Protein AF-A0A924C1L0-F1 (afdb_monomer_lite)

pLDDT: mean 79.29, std 12.33, range [47.03, 94.44]

Sequence (174 aa):
MALLCQILIILATHYFLICLEFQSRESPHITIYYLDSILTDSEKKYCLELLDSWTTAKKRNIHLRSCKYFYRGGLPYILYIVPDNFTYFDQKNKQASEQFHSENIIDNQFPFVPHITIMRILEAEKFAPHSDTIENMIQSHIEGIWDDPAQDGFTLYSVDSRIQPELQERLALK

Radius of gyration: 17.19 Å; chains: 1; bounding box: 46×31×44 Å

Secondary structure (DSSP, 8-state):
-HHHHHHHHHHHHTTGGGTEEEPPTT--------B-SPPPHHHHHHHHHHHHHH--SSPP---EEEEEEEEETTEEEEEEEEES-HHHHHHHHHHHHHHHHHTT--B--PPP---EEEEEES-HHHHGGGHHHHHHHHHHHHHTTTTS--------EEEETTSSSPEEEE----

Structure (mmCIF, N/CA/C/O backbone):
data_AF-A0A924C1L0-F1
#
_entry.id   AF-A0A924C1L0-F1
#
loop_
_atom_site.group_PDB
_atom_site.id
_atom_site.type_symbol
_atom_site.label_atom_id
_atom_site.label_alt_id
_atom_site.label_comp_id
_atom_site.label_asym_id
_atom_site.lab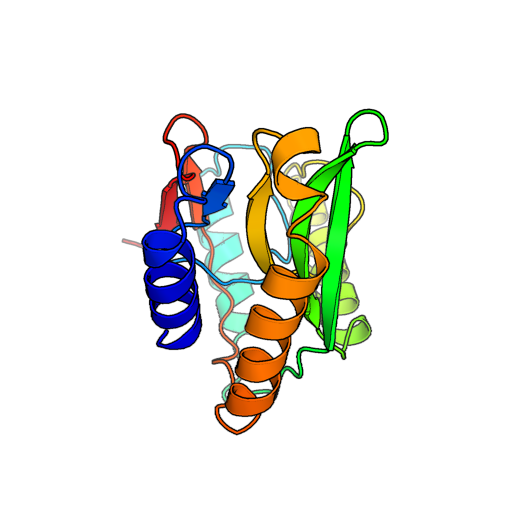el_entity_id
_atom_site.label_seq_id
_atom_site.pdbx_PDB_ins_code
_atom_site.Cartn_x
_atom_site.Cartn_y
_atom_site.Cartn_z
_atom_site.occupancy
_atom_site.B_iso_or_equiv
_atom_site.auth_seq_id
_atom_site.auth_comp_id
_atom_site.auth_asym_id
_atom_site.auth_atom_id
_atom_site.pdbx_PDB_model_num
ATOM 1 N N . MET A 1 1 ? 12.181 1.797 8.464 1.00 47.03 1 MET A N 1
ATOM 2 C CA . MET A 1 1 ? 12.581 3.142 7.969 1.00 47.03 1 MET A CA 1
ATOM 3 C C . MET A 1 1 ? 13.893 3.152 7.166 1.00 47.03 1 MET A C 1
ATOM 5 O O . MET A 1 1 ? 13.972 3.913 6.213 1.00 47.03 1 MET A O 1
ATOM 9 N N . ALA A 1 2 ? 14.907 2.332 7.485 1.00 53.50 2 ALA A N 1
ATOM 10 C CA . ALA A 1 2 ? 16.204 2.346 6.778 1.00 53.50 2 ALA A CA 1
ATOM 11 C C . ALA A 1 2 ? 16.157 1.850 5.310 1.00 53.50 2 ALA A C 1
ATOM 13 O O . ALA A 1 2 ? 16.872 2.378 4.463 1.00 53.50 2 ALA A O 1
ATOM 14 N N . LEU A 1 3 ? 15.262 0.904 5.005 1.00 55.28 3 LEU A N 1
ATOM 15 C CA . LEU A 1 3 ? 15.128 0.230 3.707 1.00 55.28 3 LEU A CA 1
ATOM 16 C C . LEU A 1 3 ? 14.906 1.157 2.513 1.00 55.28 3 LEU A C 1
ATOM 18 O O . LEU A 1 3 ? 15.679 1.163 1.561 1.00 55.28 3 LEU A O 1
ATOM 22 N N . LEU A 1 4 ? 13.819 1.928 2.559 1.00 54.97 4 LEU A N 1
ATOM 23 C CA . LEU A 1 4 ? 13.412 2.772 1.442 1.00 54.97 4 LEU A CA 1
ATOM 24 C C . LEU A 1 4 ? 14.440 3.877 1.215 1.00 54.97 4 LEU A C 1
ATOM 26 O O . LEU A 1 4 ? 14.762 4.167 0.075 1.00 54.97 4 LEU A O 1
ATOM 30 N N . CYS A 1 5 ? 15.031 4.427 2.281 1.00 55.19 5 CYS A N 1
ATOM 31 C CA . CYS A 1 5 ? 16.131 5.384 2.172 1.00 55.19 5 CYS A CA 1
ATOM 32 C C . CYS A 1 5 ? 17.369 4.786 1.487 1.00 55.19 5 CYS A C 1
ATOM 34 O O . CYS A 1 5 ? 17.967 5.460 0.653 1.00 55.19 5 CYS A O 1
ATOM 36 N N . GLN A 1 6 ? 17.740 3.539 1.790 1.00 59.09 6 GLN A N 1
ATOM 37 C CA . GLN A 1 6 ? 18.873 2.866 1.144 1.00 59.09 6 GLN A CA 1
ATOM 38 C C . GLN A 1 6 ? 18.579 2.541 -0.326 1.00 59.09 6 GLN A C 1
ATOM 40 O O . GLN A 1 6 ? 19.372 2.902 -1.193 1.00 59.09 6 GLN A O 1
ATOM 45 N N . ILE A 1 7 ? 17.403 1.980 -0.626 1.00 62.69 7 ILE A N 1
ATOM 46 C CA . ILE A 1 7 ? 16.949 1.719 -2.002 1.00 62.69 7 ILE A CA 1
ATOM 47 C C . ILE A 1 7 ? 16.911 3.025 -2.816 1.00 62.69 7 ILE A C 1
ATOM 49 O O . ILE A 1 7 ? 17.413 3.073 -3.937 1.00 62.69 7 ILE A O 1
ATOM 53 N N . LEU A 1 8 ? 16.395 4.111 -2.230 1.00 60.84 8 LEU A N 1
ATOM 54 C CA . LEU A 1 8 ? 16.342 5.440 -2.846 1.00 60.84 8 LEU A CA 1
ATOM 55 C C . LEU A 1 8 ? 17.729 6.006 -3.158 1.00 60.84 8 LEU A C 1
ATOM 57 O O . LEU A 1 8 ? 17.923 6.563 -4.233 1.00 60.84 8 LEU A O 1
ATOM 61 N N . ILE A 1 9 ? 18.694 5.875 -2.242 1.00 59.94 9 ILE A N 1
ATOM 62 C CA . ILE A 1 9 ? 20.067 6.364 -2.448 1.00 59.94 9 ILE A CA 1
ATOM 63 C C . ILE A 1 9 ? 20.746 5.608 -3.597 1.00 59.94 9 ILE A C 1
ATOM 65 O O . ILE A 1 9 ? 21.417 6.228 -4.426 1.00 59.94 9 ILE A O 1
ATOM 69 N N . ILE A 1 10 ? 20.547 4.290 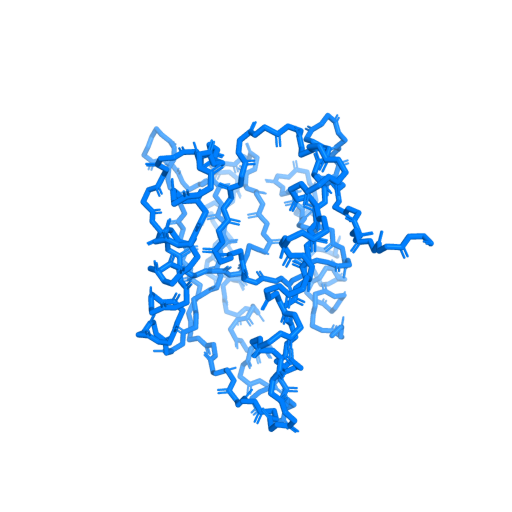-3.680 1.00 60.47 10 ILE A N 1
ATOM 70 C CA . ILE A 1 10 ? 21.178 3.461 -4.714 1.00 60.47 10 ILE A CA 1
ATOM 71 C C . ILE A 1 10 ? 20.518 3.695 -6.083 1.00 60.47 10 ILE A C 1
ATOM 73 O O . ILE A 1 10 ? 21.209 3.808 -7.094 1.00 60.47 10 ILE A O 1
ATOM 77 N N . LEU A 1 11 ? 19.194 3.846 -6.147 1.00 63.16 11 LEU A N 1
ATOM 78 C CA . LEU A 1 11 ? 18.504 4.117 -7.415 1.00 63.16 11 LEU A CA 1
ATOM 79 C C . LEU A 1 11 ? 18.735 5.554 -7.910 1.00 63.16 11 LEU A C 1
ATOM 81 O O . LEU A 1 11 ? 18.847 5.778 -9.116 1.00 63.16 11 LEU A O 1
ATOM 85 N N . ALA A 1 12 ? 18.908 6.514 -6.994 1.00 59.03 12 ALA A N 1
ATOM 86 C CA . ALA A 1 12 ? 19.292 7.886 -7.321 1.00 59.03 12 ALA A CA 1
ATOM 87 C C . ALA A 1 12 ? 20.696 7.994 -7.940 1.00 59.03 12 ALA A C 1
ATOM 89 O O . ALA A 1 12 ? 20.929 8.866 -8.774 1.00 59.03 12 ALA A O 1
ATOM 90 N N . THR A 1 13 ? 21.624 7.101 -7.578 1.00 56.75 13 THR A N 1
ATOM 91 C CA . THR A 1 13 ? 22.998 7.096 -8.114 1.00 56.75 13 THR A CA 1
ATOM 92 C C . THR A 1 13 ? 23.105 6.518 -9.530 1.00 56.75 13 THR A C 1
ATOM 94 O O . THR A 1 13 ? 24.107 6.757 -10.198 1.00 56.75 13 THR A O 1
ATOM 97 N N . HIS A 1 14 ? 22.071 5.828 -10.024 1.00 59.47 14 HIS A N 1
ATOM 98 C CA . HIS A 1 14 ? 22.067 5.161 -11.334 1.00 59.47 14 HIS A CA 1
ATOM 99 C C . HIS A 1 14 ? 21.193 5.864 -12.400 1.00 59.47 14 HIS A C 1
ATOM 101 O O . HIS A 1 14 ? 20.822 5.248 -13.392 1.00 59.47 14 HIS A O 1
ATOM 107 N N . TYR A 1 15 ? 20.878 7.158 -12.235 1.00 53.97 15 TYR A N 1
ATOM 108 C CA . TYR A 1 15 ? 20.105 7.981 -13.195 1.00 53.97 15 TYR A CA 1
ATOM 109 C C . TYR A 1 15 ? 18.644 7.543 -13.457 1.00 53.97 15 TYR A C 1
ATOM 111 O O . TYR A 1 15 ? 18.001 8.057 -14.372 1.00 53.97 15 TYR A O 1
ATOM 119 N N . PHE A 1 16 ? 18.059 6.681 -12.618 1.00 61.09 16 PHE A N 1
ATOM 120 C CA . PHE A 1 16 ? 16.677 6.198 -12.791 1.00 61.09 16 PHE A CA 1
ATOM 121 C C . PHE A 1 16 ? 15.580 7.179 -12.350 1.00 61.09 16 PHE A C 1
ATOM 123 O O . PHE A 1 16 ? 14.396 6.908 -12.527 1.00 61.09 16 PHE A O 1
ATOM 130 N N . LEU A 1 17 ? 15.948 8.335 -11.794 1.00 60.25 17 LEU A N 1
ATOM 131 C CA . LEU A 1 17 ? 14.993 9.282 -11.204 1.00 60.25 17 LEU A CA 1
ATOM 132 C C . LEU A 1 17 ? 14.044 9.935 -12.220 1.00 60.25 17 LEU A C 1
ATOM 134 O O . LEU A 1 17 ? 13.035 10.496 -11.817 1.00 60.25 17 LEU A O 1
ATOM 138 N N . ILE A 1 18 ? 14.352 9.881 -13.520 1.00 65.12 18 ILE A N 1
ATOM 139 C CA . ILE A 1 18 ? 13.503 10.492 -14.555 1.00 65.12 18 ILE A CA 1
ATOM 140 C C . ILE A 1 18 ? 12.335 9.564 -14.937 1.00 65.12 18 ILE A C 1
ATOM 142 O O . ILE A 1 18 ? 11.267 10.050 -15.293 1.00 65.12 18 ILE A O 1
ATOM 146 N N . CYS A 1 19 ? 12.503 8.239 -14.830 1.00 79.56 19 CYS A N 1
ATOM 147 C CA . CYS A 1 19 ? 11.489 7.256 -15.237 1.00 79.56 19 CYS A CA 1
ATOM 148 C C . CYS A 1 19 ? 10.721 6.618 -14.070 1.00 79.56 19 CYS A C 1
ATOM 150 O O . CYS A 1 19 ? 9.822 5.807 -14.313 1.00 79.56 19 CYS A O 1
ATOM 152 N N . LEU A 1 20 ? 11.050 6.974 -12.825 1.00 84.88 20 LEU A N 1
ATOM 153 C CA . LEU A 1 20 ? 10.476 6.406 -11.606 1.00 84.88 20 LEU A CA 1
ATOM 154 C C . LEU A 1 20 ? 10.011 7.509 -10.655 1.00 84.88 20 LEU A C 1
ATOM 156 O O . LEU A 1 20 ? 10.719 8.484 -10.423 1.00 84.88 20 LEU A O 1
ATOM 160 N N . GLU A 1 21 ? 8.860 7.298 -10.030 1.00 84.88 21 GLU A N 1
ATOM 161 C CA . GLU A 1 21 ? 8.361 8.106 -8.921 1.00 84.88 21 GLU A CA 1
ATOM 162 C C . GLU A 1 21 ? 8.264 7.220 -7.683 1.00 84.88 21 GLU A C 1
ATOM 164 O O . GLU A 1 21 ? 7.487 6.267 -7.630 1.00 84.88 21 GLU A O 1
ATOM 169 N N . PHE A 1 22 ? 9.084 7.500 -6.678 1.00 79.81 22 PHE A N 1
ATOM 170 C CA . PHE A 1 22 ? 9.093 6.712 -5.453 1.00 79.81 22 PHE A CA 1
ATOM 171 C C . PHE A 1 22 ? 7.972 7.121 -4.513 1.00 79.81 22 PHE A C 1
ATOM 173 O O . PHE A 1 22 ? 7.632 8.298 -4.414 1.00 79.81 22 PHE A O 1
ATOM 180 N N . GLN A 1 23 ? 7.460 6.148 -3.761 1.00 76.62 23 GLN A N 1
ATOM 181 C CA . GLN A 1 23 ? 6.569 6.449 -2.649 1.00 76.62 23 GLN A CA 1
ATOM 182 C C . GLN A 1 23 ? 7.257 7.336 -1.613 1.00 76.62 23 GLN A C 1
ATOM 184 O O . GLN A 1 23 ? 8.480 7.284 -1.428 1.00 76.62 23 GLN A O 1
ATOM 189 N N . SER A 1 24 ? 6.453 8.154 -0.929 1.00 70.94 24 SER A N 1
ATOM 190 C CA . SER A 1 24 ? 6.948 9.007 0.148 1.00 70.94 24 SER A CA 1
ATOM 191 C C . SER A 1 24 ? 7.718 8.178 1.181 1.00 70.94 24 SER A C 1
ATOM 193 O O . SER A 1 24 ? 7.304 7.083 1.573 1.00 70.94 24 SER A O 1
ATOM 195 N N . ARG A 1 25 ? 8.844 8.725 1.659 1.00 62.44 25 ARG A N 1
ATOM 196 C CA . ARG A 1 25 ? 9.716 8.086 2.663 1.00 62.44 25 ARG A CA 1
ATOM 197 C C . ARG A 1 25 ? 8.993 7.779 3.973 1.00 62.44 25 ARG A C 1
ATOM 199 O O . ARG A 1 25 ? 9.439 6.914 4.723 1.00 62.44 25 ARG A O 1
ATOM 206 N N . GLU A 1 26 ? 7.901 8.485 4.236 1.00 60.84 26 GLU A N 1
ATOM 207 C CA . GLU A 1 26 ? 7.096 8.345 5.445 1.00 60.84 26 GLU A CA 1
ATOM 208 C C . GLU A 1 26 ? 6.068 7.205 5.351 1.00 60.84 26 GLU A C 1
ATOM 210 O O . GLU A 1 26 ? 5.413 6.917 6.349 1.00 60.84 26 GLU A O 1
ATOM 215 N N . SER A 1 27 ? 5.938 6.529 4.196 1.00 63.38 27 SER A N 1
ATOM 216 C CA . SER A 1 27 ? 4.754 5.707 3.913 1.00 63.38 27 SER A CA 1
ATOM 217 C C . SER A 1 27 ? 4.945 4.306 3.282 1.00 63.38 27 SER A C 1
ATOM 219 O O . SER A 1 27 ? 4.110 3.885 2.480 1.00 63.38 27 SER A O 1
ATOM 221 N N . PRO A 1 28 ? 5.956 3.479 3.621 1.00 73.12 28 PRO A N 1
ATOM 222 C CA . PRO A 1 28 ? 5.789 2.042 3.408 1.00 73.12 28 PRO A CA 1
ATOM 223 C C . PRO A 1 28 ? 4.742 1.494 4.386 1.00 73.12 28 PRO A C 1
ATOM 225 O O . PRO A 1 28 ? 5.029 1.248 5.556 1.00 73.12 28 PRO A O 1
ATOM 228 N N . HIS A 1 29 ? 3.527 1.300 3.890 1.00 80.62 29 HIS A N 1
ATOM 229 C CA . HIS A 1 29 ? 2.401 0.724 4.616 1.00 80.62 29 HIS A CA 1
ATOM 230 C C . HIS A 1 29 ? 1.660 -0.272 3.722 1.00 80.62 29 HIS A C 1
ATOM 232 O O . HIS A 1 29 ? 1.851 -0.304 2.507 1.00 80.62 29 HIS A O 1
ATOM 238 N N . ILE A 1 30 ? 0.804 -1.082 4.341 1.00 86.44 30 ILE A N 1
ATOM 239 C CA . ILE A 1 30 ? -0.184 -1.897 3.635 1.00 86.44 30 ILE A CA 1
ATOM 240 C C . ILE A 1 30 ? -1.528 -1.207 3.825 1.00 86.44 30 ILE A C 1
ATOM 242 O O . ILE A 1 30 ? -2.029 -1.126 4.947 1.00 86.44 30 ILE A O 1
ATOM 246 N N . THR A 1 31 ? -2.111 -0.695 2.745 1.00 89.62 31 THR A N 1
ATOM 247 C CA . THR A 1 31 ? -3.473 -0.154 2.781 1.00 89.62 31 THR A CA 1
ATOM 248 C C . THR A 1 31 ? -4.439 -1.307 3.029 1.00 89.62 31 THR A C 1
ATOM 250 O O . THR A 1 31 ? -4.485 -2.231 2.227 1.00 89.62 31 THR A O 1
ATOM 253 N N . ILE A 1 32 ? -5.187 -1.279 4.136 1.00 89.69 32 ILE A N 1
ATOM 254 C CA . ILE A 1 32 ? -6.163 -2.329 4.491 1.00 89.69 32 ILE A CA 1
ATOM 255 C C . ILE A 1 32 ? -7.527 -2.052 3.872 1.00 89.69 32 ILE A C 1
ATOM 257 O O . ILE A 1 32 ? -8.205 -2.972 3.427 1.00 89.69 32 ILE A O 1
ATOM 261 N N . TYR A 1 33 ? -7.933 -0.786 3.868 1.00 89.62 33 TYR A N 1
ATOM 262 C CA . TYR A 1 33 ? -9.229 -0.342 3.381 1.00 89.62 33 TYR A CA 1
ATOM 263 C C . TYR A 1 33 ? -9.109 1.095 2.881 1.00 89.62 33 TYR A C 1
ATOM 265 O O . TYR A 1 33 ? -8.351 1.874 3.460 1.00 89.62 33 TYR A O 1
ATOM 273 N N . TYR A 1 34 ? -9.838 1.438 1.822 1.00 88.44 34 TYR A N 1
ATOM 274 C CA . TYR A 1 34 ? -9.834 2.778 1.245 1.00 88.44 34 TYR A CA 1
ATOM 275 C C . TYR A 1 34 ? -11.252 3.341 1.269 1.00 88.44 34 TYR A C 1
ATOM 277 O O . TYR A 1 34 ? -12.186 2.719 0.764 1.00 88.44 34 TYR A O 1
ATOM 285 N N . LEU A 1 35 ? -11.388 4.517 1.872 1.00 88.00 35 LEU A N 1
ATOM 286 C CA . LEU A 1 35 ? -12.648 5.235 2.033 1.00 88.00 35 LEU A CA 1
ATOM 287 C C . LEU A 1 35 ? -12.702 6.325 0.958 1.00 88.00 35 LEU A C 1
ATOM 289 O O . LEU A 1 35 ? -11.734 7.067 0.797 1.00 88.00 35 LEU A O 1
ATOM 293 N N . ASP A 1 36 ? -13.790 6.387 0.193 1.00 76.56 36 ASP A N 1
ATOM 294 C CA . ASP A 1 36 ? -13.881 7.240 -1.007 1.00 76.56 36 ASP A CA 1
ATOM 295 C C . ASP A 1 36 ? -14.313 8.685 -0.690 1.00 76.56 36 ASP A C 1
ATOM 297 O O . ASP A 1 36 ? -14.168 9.597 -1.503 1.00 76.56 36 ASP A O 1
ATOM 301 N N . SER A 1 37 ? -14.823 8.923 0.521 1.00 76.31 37 SER A N 1
ATOM 302 C CA . SER A 1 37 ? -15.358 10.215 0.946 1.00 76.31 37 SER A CA 1
ATOM 303 C C . SER A 1 37 ? -14.535 10.875 2.049 1.00 76.31 37 SER A C 1
ATOM 305 O O . SER A 1 37 ? -13.950 10.222 2.915 1.00 76.31 37 SER A O 1
ATOM 307 N N . ILE A 1 38 ? -14.560 12.212 2.063 1.00 82.19 38 ILE A N 1
ATOM 308 C CA . ILE A 1 38 ? -14.135 12.987 3.231 1.00 82.19 38 ILE A CA 1
ATOM 309 C C . ILE A 1 38 ? -15.021 12.569 4.405 1.00 82.19 38 ILE A C 1
ATOM 311 O O . ILE A 1 38 ? -16.237 12.745 4.355 1.00 82.19 38 ILE A O 1
ATOM 315 N N . LEU A 1 39 ? -14.398 12.027 5.447 1.00 86.56 39 LEU A N 1
ATOM 316 C CA . LEU A 1 39 ? -15.099 11.615 6.655 1.00 86.56 39 LEU A CA 1
ATOM 317 C C . LEU A 1 39 ? -15.581 12.835 7.441 1.00 86.56 39 LEU A C 1
ATOM 319 O O . LEU A 1 39 ? -14.836 13.794 7.654 1.00 86.56 39 LEU A O 1
ATOM 323 N N . THR A 1 40 ? -16.808 12.759 7.936 1.00 89.38 40 THR A N 1
ATOM 324 C CA . THR A 1 40 ? -17.301 13.612 9.019 1.00 89.38 40 THR A CA 1
ATOM 325 C C . THR A 1 40 ? -16.509 13.366 10.307 1.00 89.38 40 THR A C 1
ATOM 327 O O . THR A 1 40 ? -15.871 12.325 10.485 1.00 89.38 40 THR A O 1
ATOM 330 N N . ASP A 1 41 ? -16.578 14.299 11.261 1.00 89.62 41 ASP A N 1
ATOM 331 C CA . ASP A 1 41 ? -15.912 14.133 12.562 1.00 89.62 41 ASP A CA 1
ATOM 332 C C . ASP A 1 41 ? -16.411 12.891 13.324 1.00 89.62 41 ASP A C 1
ATOM 334 O O . ASP A 1 41 ? -15.625 12.224 14.000 1.00 89.62 41 ASP A O 1
ATOM 338 N N . SER A 1 42 ? -17.697 12.545 13.188 1.00 89.62 42 SER A N 1
ATOM 339 C CA . SER A 1 42 ? -18.278 11.333 13.777 1.00 89.62 42 SER A CA 1
ATOM 340 C C . SER A 1 4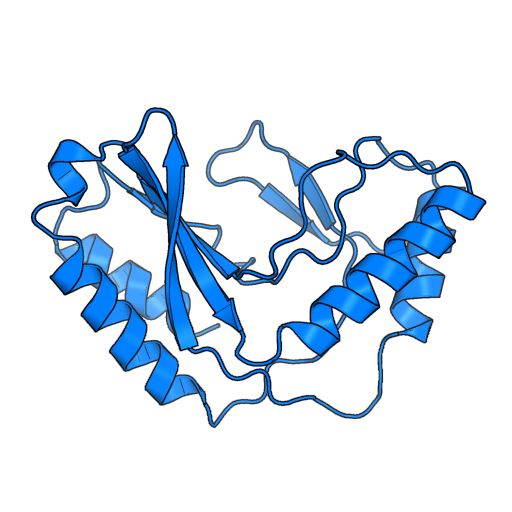2 ? -17.725 10.055 13.152 1.00 89.62 42 SER A C 1
ATOM 342 O O . SER A 1 42 ? -17.324 9.156 13.887 1.00 89.62 42 SER A O 1
ATOM 344 N N . GLU A 1 43 ? -17.642 9.983 11.821 1.00 90.56 43 GLU A N 1
ATOM 345 C CA . GLU A 1 43 ? -17.085 8.818 11.119 1.00 90.56 43 GLU A CA 1
ATOM 346 C C . GLU A 1 43 ? -15.591 8.681 11.406 1.00 90.56 43 GLU A C 1
ATOM 348 O O . GLU A 1 43 ? -15.103 7.596 11.710 1.00 90.56 43 GLU A O 1
ATOM 353 N N . LYS A 1 44 ? -14.856 9.798 11.400 1.00 91.00 44 LYS A N 1
ATOM 354 C CA . LYS A 1 44 ? -13.442 9.817 11.774 1.00 91.00 44 LYS A CA 1
ATOM 355 C C . LYS A 1 44 ? -13.238 9.285 13.193 1.00 91.00 44 LYS A C 1
ATOM 357 O O . LYS A 1 44 ? -12.322 8.494 13.415 1.00 91.00 44 LYS A O 1
ATOM 362 N N . LYS A 1 45 ? -14.070 9.709 14.149 1.00 91.06 45 LYS A N 1
ATOM 363 C CA . LYS A 1 45 ? -14.014 9.215 15.528 1.00 91.06 45 LYS A CA 1
ATOM 364 C C . LYS A 1 45 ? -14.289 7.713 15.595 1.00 91.06 45 LYS A C 1
ATOM 366 O O . LYS A 1 45 ? -13.486 7.002 16.191 1.00 91.06 45 LYS A O 1
ATOM 371 N N . TYR A 1 46 ? -15.347 7.242 14.935 1.00 91.12 46 TYR A N 1
ATOM 372 C CA . TYR A 1 46 ? -15.676 5.818 14.850 1.00 91.12 46 TYR A CA 1
ATOM 373 C C . TYR A 1 46 ? -14.511 4.995 14.284 1.00 91.12 46 TYR A C 1
ATOM 375 O O . TYR A 1 46 ? -14.083 4.017 14.895 1.00 91.12 46 TYR A O 1
ATOM 383 N N . CYS A 1 47 ? -13.933 5.431 13.160 1.00 90.19 47 CYS A N 1
ATOM 384 C CA . CYS A 1 47 ? -12.775 4.780 12.554 1.00 90.19 47 CYS A CA 1
ATOM 385 C C . CYS A 1 47 ? -11.599 4.704 13.534 1.00 90.19 47 CYS A C 1
ATOM 387 O O . CYS A 1 47 ? -10.983 3.654 13.670 1.00 90.19 47 CYS A O 1
ATOM 389 N N . LEU A 1 48 ? -11.277 5.791 14.238 1.00 89.31 48 LEU A N 1
ATOM 390 C CA . LEU A 1 48 ? -10.151 5.808 15.175 1.00 89.31 48 LEU A CA 1
ATOM 391 C C . LEU A 1 48 ? -10.374 4.884 16.382 1.00 89.31 48 LEU A C 1
ATOM 393 O O . LEU A 1 48 ? -9.451 4.168 16.763 1.00 89.31 48 LEU A O 1
ATOM 397 N N . GLU A 1 49 ? -11.586 4.849 16.939 1.00 89.56 49 GLU A N 1
ATOM 398 C CA . GLU A 1 49 ? -11.955 3.921 18.021 1.00 89.56 49 GLU A CA 1
ATOM 399 C C . GLU A 1 49 ? -11.882 2.458 17.559 1.00 89.56 49 GLU A C 1
ATOM 401 O O . GLU A 1 49 ? -11.383 1.587 18.278 1.00 89.56 49 GLU A O 1
ATOM 406 N N . LEU A 1 50 ? -12.306 2.185 16.324 1.00 88.12 50 LEU A N 1
ATOM 407 C CA . LEU A 1 50 ? -12.201 0.859 15.739 1.00 88.12 50 LEU A CA 1
ATOM 408 C C . LEU A 1 50 ? -10.739 0.412 15.583 1.00 88.12 50 LEU A C 1
ATOM 410 O O . LEU A 1 50 ? -10.391 -0.708 15.963 1.00 88.12 50 LEU A O 1
ATOM 414 N N . LEU A 1 51 ? -9.874 1.277 15.048 1.00 87.56 51 LEU A N 1
ATOM 415 C CA . LEU A 1 51 ? -8.453 0.967 14.853 1.00 87.56 51 LEU A CA 1
ATOM 416 C C . LEU A 1 51 ? -7.729 0.750 16.190 1.00 87.56 51 LEU A C 1
ATOM 418 O O . LEU A 1 51 ? -6.852 -0.114 16.274 1.00 87.56 51 LEU A O 1
ATOM 422 N N . ASP A 1 52 ? -8.120 1.473 17.242 1.00 84.62 52 ASP A N 1
ATOM 423 C CA . ASP A 1 52 ? -7.614 1.244 18.600 1.00 84.62 52 ASP A CA 1
ATOM 424 C C . ASP A 1 52 ? -7.974 -0.168 19.088 1.00 84.62 52 ASP A C 1
ATOM 426 O O . ASP A 1 52 ? -7.101 -0.916 19.527 1.00 84.62 52 ASP A O 1
ATOM 430 N N . SER A 1 53 ? -9.218 -0.612 18.862 1.00 85.19 53 SER A N 1
ATOM 431 C CA . SER A 1 53 ? -9.656 -1.976 19.209 1.00 85.19 53 SER A CA 1
ATOM 432 C C . SER A 1 53 ? -8.901 -3.086 18.460 1.00 85.19 53 SER A C 1
ATOM 434 O O . SER A 1 53 ? -8.815 -4.225 18.927 1.00 85.19 53 SER A O 1
ATOM 436 N N . TRP A 1 54 ? -8.352 -2.777 17.283 1.00 82.25 54 TRP A N 1
ATOM 437 C CA . TRP A 1 54 ? -7.563 -3.715 16.482 1.00 82.25 54 TRP A CA 1
ATOM 438 C C . TRP A 1 54 ? -6.089 -3.727 16.851 1.00 82.25 54 TRP A C 1
ATOM 440 O O . TRP A 1 54 ? -5.387 -4.687 16.519 1.00 82.25 54 TRP A O 1
ATOM 450 N N . THR A 1 55 ? -5.619 -2.672 17.508 1.00 74.50 55 THR A N 1
ATOM 451 C CA . THR A 1 55 ? -4.227 -2.540 17.903 1.00 74.50 55 THR A CA 1
ATOM 452 C C . THR A 1 55 ? -3.952 -3.522 19.034 1.00 74.50 55 THR A C 1
ATOM 454 O O . THR A 1 55 ? -4.450 -3.395 20.149 1.00 74.50 55 THR A O 1
ATOM 457 N N . THR A 1 56 ? -3.166 -4.559 18.743 1.00 66.62 56 THR A N 1
ATOM 458 C CA . THR A 1 56 ? -2.802 -5.558 19.752 1.00 66.62 56 THR A CA 1
ATOM 459 C C . THR A 1 56 ? -1.457 -5.223 20.384 1.00 66.62 56 THR A C 1
ATOM 461 O O . THR A 1 56 ? -0.542 -4.753 19.716 1.00 66.62 56 THR A O 1
ATOM 464 N N . ALA A 1 57 ? -1.286 -5.541 21.671 1.00 57.22 57 ALA A N 1
ATOM 465 C CA . ALA A 1 57 ? -0.006 -5.359 22.363 1.00 57.22 57 ALA A CA 1
ATOM 466 C C . ALA A 1 57 ? 1.126 -6.264 21.824 1.00 57.22 57 ALA A C 1
ATOM 468 O O . ALA A 1 57 ? 2.290 -6.082 22.183 1.00 57.22 57 ALA A O 1
ATOM 469 N N . LYS A 1 58 ? 0.807 -7.266 20.991 1.00 61.97 58 LYS A N 1
ATOM 470 C CA . LYS A 1 58 ? 1.786 -8.193 20.417 1.00 61.97 58 LYS A CA 1
ATOM 471 C C . LYS A 1 58 ? 2.126 -7.777 18.992 1.00 61.97 58 LYS A C 1
ATOM 473 O O . LYS A 1 58 ? 1.277 -7.829 18.111 1.00 61.97 58 LYS A O 1
ATOM 478 N N . LYS A 1 59 ? 3.399 -7.456 18.758 1.00 66.25 59 LYS A N 1
ATOM 479 C CA . LYS A 1 59 ? 3.926 -7.269 17.404 1.00 66.25 59 LYS A CA 1
ATOM 480 C C . LYS A 1 59 ? 3.792 -8.571 16.613 1.00 66.25 59 LYS A C 1
ATOM 482 O O . LYS A 1 59 ? 4.109 -9.645 17.132 1.00 66.25 59 LYS A O 1
ATOM 487 N N . ARG A 1 60 ? 3.337 -8.471 15.365 1.00 69.12 60 ARG A N 1
ATOM 488 C CA . ARG A 1 60 ? 3.327 -9.584 14.412 1.00 69.12 60 ARG A CA 1
ATOM 489 C C . ARG A 1 60 ? 4.513 -9.455 13.472 1.00 69.12 60 ARG A C 1
ATOM 491 O O . ARG A 1 60 ? 4.776 -8.377 12.953 1.00 69.12 60 ARG A O 1
ATOM 498 N N . ASN A 1 61 ? 5.174 -10.574 13.202 1.00 70.12 61 ASN A N 1
ATOM 499 C CA . ASN A 1 61 ? 6.158 -10.632 12.130 1.00 70.12 61 ASN A CA 1
ATOM 500 C C . ASN A 1 61 ? 5.413 -10.706 10.796 1.00 70.12 61 ASN A C 1
ATOM 502 O O . ASN A 1 61 ? 4.693 -11.671 10.529 1.00 70.12 61 ASN A O 1
ATOM 506 N N . ILE A 1 62 ? 5.568 -9.671 9.975 1.00 75.00 62 ILE A N 1
ATOM 507 C CA . ILE A 1 62 ? 5.089 -9.656 8.596 1.00 75.00 62 ILE A CA 1
ATOM 508 C C . ILE A 1 62 ? 6.292 -9.978 7.718 1.00 75.00 62 ILE A C 1
ATOM 510 O O . ILE A 1 62 ? 7.174 -9.144 7.532 1.00 75.00 62 ILE A O 1
ATOM 514 N N . HIS A 1 63 ? 6.326 -11.198 7.191 1.00 76.38 63 HIS A N 1
ATOM 515 C CA . HIS A 1 63 ? 7.311 -11.575 6.185 1.00 76.38 63 HIS A CA 1
ATOM 516 C C . HIS A 1 63 ? 6.881 -11.023 4.826 1.00 76.38 63 HIS A C 1
ATOM 518 O O . HIS A 1 63 ? 5.695 -11.042 4.491 1.00 76.38 63 HIS A O 1
ATOM 524 N N . LEU A 1 64 ? 7.846 -10.494 4.082 1.00 79.19 64 LEU A N 1
ATOM 525 C CA . LEU A 1 64 ? 7.675 -9.950 2.740 1.00 79.19 64 LEU A CA 1
ATOM 526 C C . LEU A 1 64 ? 8.383 -10.874 1.751 1.00 79.19 64 LEU A C 1
ATOM 528 O O . LEU A 1 64 ? 9.503 -11.303 2.031 1.00 79.19 64 LEU A O 1
ATOM 532 N N . ARG A 1 65 ? 7.746 -11.157 0.610 1.00 74.00 65 ARG A N 1
ATOM 533 C CA . ARG A 1 65 ? 8.175 -12.251 -0.275 1.00 74.00 65 ARG A CA 1
ATOM 534 C C . ARG A 1 65 ? 8.862 -11.806 -1.547 1.00 74.00 65 ARG A C 1
ATOM 536 O O . ARG A 1 65 ? 9.953 -12.269 -1.850 1.00 74.00 65 ARG A O 1
ATOM 543 N N . SER A 1 66 ? 8.150 -11.004 -2.331 1.00 76.69 66 SER A N 1
ATOM 544 C CA . SER A 1 66 ? 8.465 -10.798 -3.741 1.00 76.69 66 SER A CA 1
ATOM 545 C C . SER A 1 66 ? 7.944 -9.463 -4.237 1.00 76.69 66 SER A C 1
ATOM 547 O O . SER A 1 66 ? 6.828 -9.056 -3.884 1.00 76.69 66 SER A O 1
ATOM 549 N N . CYS A 1 67 ? 8.716 -8.867 -5.135 1.00 87.94 67 CYS A N 1
ATOM 550 C CA . CYS A 1 67 ? 8.287 -7.793 -6.013 1.00 87.94 67 CYS A CA 1
ATOM 551 C C . CYS A 1 67 ? 7.208 -8.284 -6.990 1.00 87.94 67 CYS A C 1
ATOM 553 O O . CYS A 1 67 ? 7.265 -9.399 -7.507 1.00 87.94 67 CYS A O 1
ATOM 555 N N . LYS A 1 68 ? 6.196 -7.452 -7.220 1.00 92.81 68 LYS A N 1
ATOM 556 C CA . LYS A 1 68 ? 5.120 -7.664 -8.188 1.00 92.81 68 LYS A CA 1
ATOM 557 C C . LYS A 1 68 ? 4.721 -6.337 -8.824 1.00 92.81 68 LYS A C 1
ATOM 559 O O . LYS A 1 68 ? 5.087 -5.265 -8.341 1.00 92.81 68 LYS A O 1
ATOM 564 N N . TYR A 1 69 ? 3.930 -6.433 -9.891 1.00 94.44 69 TYR A N 1
ATOM 565 C CA . TYR A 1 69 ? 3.515 -5.286 -10.687 1.00 94.44 69 TYR A CA 1
ATOM 566 C C . TYR A 1 69 ? 2.001 -5.153 -10.792 1.00 94.44 69 TYR A C 1
ATOM 568 O O . TYR A 1 69 ? 1.280 -6.146 -10.927 1.00 94.44 69 TYR A O 1
ATOM 576 N N . PHE A 1 70 ? 1.517 -3.910 -10.771 1.00 94.19 70 PHE A N 1
ATOM 577 C CA . PHE A 1 70 ? 0.232 -3.571 -11.378 1.00 94.19 70 PHE A CA 1
ATOM 578 C C . PHE A 1 70 ? 0.482 -3.098 -12.802 1.00 94.19 70 PHE A C 1
ATOM 580 O O . PHE A 1 70 ? 1.438 -2.362 -13.063 1.00 94.19 70 PHE A O 1
ATOM 587 N N . TYR A 1 71 ? -0.405 -3.501 -13.706 1.00 93.88 71 TYR A N 1
ATOM 588 C CA . TYR A 1 71 ? -0.291 -3.211 -15.127 1.00 93.88 71 TYR A CA 1
ATOM 589 C C . TYR A 1 71 ? -1.370 -2.223 -15.564 1.00 93.88 71 TYR A C 1
ATOM 591 O O . TYR A 1 71 ? -2.528 -2.332 -15.163 1.00 93.88 71 TYR A O 1
ATOM 599 N N . ARG A 1 72 ? -1.000 -1.279 -16.430 1.00 91.31 72 ARG A N 1
ATOM 600 C CA . ARG A 1 72 ? -1.917 -0.349 -17.098 1.00 91.31 72 ARG A CA 1
ATOM 601 C C . ARG A 1 72 ? -1.623 -0.388 -18.594 1.00 91.31 72 ARG A C 1
ATOM 603 O O . ARG A 1 72 ? -0.489 -0.175 -19.003 1.00 91.31 72 ARG A O 1
ATOM 610 N N . GLY A 1 73 ? -2.628 -0.714 -19.408 1.00 91.44 73 GLY A N 1
ATOM 611 C CA . GLY A 1 73 ? -2.434 -0.876 -20.856 1.00 91.44 73 GLY A CA 1
ATOM 612 C C . GLY A 1 73 ? -1.442 -1.989 -21.226 1.00 91.44 73 GLY A C 1
ATOM 613 O O . GLY A 1 73 ? -0.761 -1.882 -22.236 1.00 91.44 73 GLY A O 1
ATOM 614 N N . GLY A 1 74 ? -1.318 -3.027 -20.388 1.00 92.69 74 GLY A N 1
ATOM 615 C CA . GLY A 1 74 ? -0.371 -4.133 -20.588 1.00 92.69 74 GLY A CA 1
ATOM 616 C C . GLY A 1 74 ? 1.071 -3.845 -20.154 1.00 92.69 74 GLY A C 1
ATOM 617 O O . GLY A 1 74 ? 1.897 -4.750 -20.187 1.00 92.69 74 GLY A O 1
ATOM 618 N N . LEU A 1 75 ? 1.374 -2.626 -19.701 1.00 93.56 75 LEU A N 1
ATOM 619 C CA . LEU A 1 75 ? 2.708 -2.225 -19.254 1.00 93.56 75 LEU A CA 1
ATOM 620 C C . LEU A 1 75 ? 2.769 -2.099 -17.725 1.00 93.56 75 LEU A C 1
ATOM 622 O O . LEU A 1 75 ? 1.768 -1.707 -17.114 1.00 93.56 75 LEU A O 1
ATOM 626 N N . PRO A 1 76 ? 3.911 -2.423 -17.089 1.00 93.56 76 PRO A N 1
ATOM 627 C CA . PRO A 1 76 ? 4.078 -2.255 -15.651 1.00 93.56 76 PRO A CA 1
ATOM 628 C C . PRO A 1 76 ? 3.999 -0.770 -15.280 1.00 93.56 76 PRO A C 1
ATOM 630 O O . PRO A 1 76 ? 4.639 0.074 -15.904 1.00 93.56 76 PRO A O 1
ATOM 633 N N . TYR A 1 77 ? 3.204 -0.461 -14.258 1.00 93.56 77 TYR A N 1
ATOM 634 C CA . TYR A 1 77 ? 2.929 0.910 -13.822 1.00 93.56 77 TYR A CA 1
ATOM 635 C C . TYR A 1 77 ? 3.225 1.140 -12.338 1.00 93.56 77 TYR A C 1
ATOM 637 O O . TYR A 1 77 ? 3.629 2.233 -11.953 1.00 93.56 77 TYR A O 1
ATOM 645 N N . ILE A 1 78 ? 3.056 0.128 -11.488 1.00 92.25 78 ILE A N 1
ATOM 646 C CA . ILE A 1 78 ? 3.416 0.202 -10.067 1.00 92.25 78 ILE A CA 1
ATOM 647 C C . ILE A 1 78 ? 4.210 -1.043 -9.717 1.00 92.25 78 ILE A C 1
ATOM 649 O O . ILE A 1 78 ? 3.753 -2.142 -10.018 1.00 92.25 78 ILE A O 1
ATOM 653 N N . LEU A 1 79 ? 5.349 -0.855 -9.056 1.00 91.81 79 LEU A N 1
ATOM 654 C CA . LEU A 1 79 ? 6.116 -1.9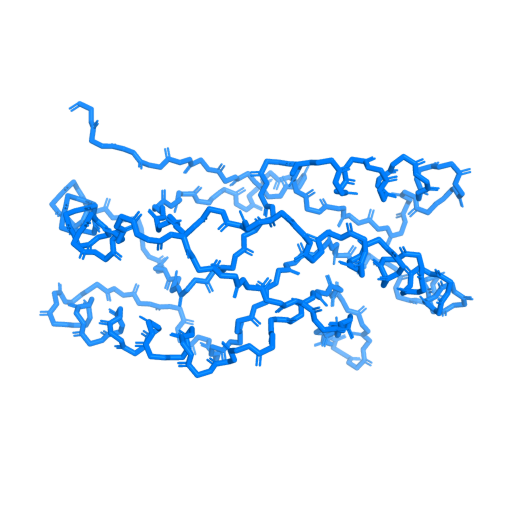15 -8.415 1.00 91.81 79 LEU A CA 1
ATOM 655 C C . LEU A 1 79 ? 5.795 -1.931 -6.919 1.00 91.81 79 LEU A C 1
ATOM 657 O O . LEU A 1 79 ? 5.909 -0.910 -6.230 1.00 91.81 79 LEU A O 1
ATOM 661 N N . TYR A 1 80 ? 5.395 -3.095 -6.422 1.00 91.00 80 TYR A N 1
ATOM 662 C CA . TYR A 1 80 ? 5.002 -3.299 -5.034 1.00 91.00 80 TYR A CA 1
ATOM 663 C C . TYR A 1 80 ? 5.555 -4.608 -4.472 1.00 91.00 80 TYR A C 1
ATOM 665 O O . TYR A 1 80 ? 5.903 -5.524 -5.213 1.00 91.00 80 TYR A O 1
ATOM 673 N N . ILE A 1 81 ? 5.611 -4.705 -3.146 1.00 88.44 81 ILE A N 1
ATOM 674 C CA . ILE A 1 81 ? 5.994 -5.918 -2.418 1.00 88.44 81 ILE A CA 1
ATOM 675 C C . ILE A 1 81 ? 4.744 -6.524 -1.786 1.00 88.44 81 ILE A C 1
ATOM 677 O O . ILE A 1 81 ? 3.914 -5.797 -1.238 1.00 88.44 81 ILE A O 1
ATOM 681 N N . VAL A 1 82 ? 4.615 -7.849 -1.828 1.00 87.88 82 VAL A N 1
ATOM 682 C CA . VAL A 1 82 ? 3.530 -8.563 -1.136 1.00 87.88 82 VAL A CA 1
ATOM 683 C C . VAL A 1 82 ? 3.995 -9.187 0.180 1.00 87.88 82 VAL A C 1
ATOM 685 O O . VAL A 1 82 ? 5.117 -9.703 0.246 1.00 87.88 82 VAL A O 1
ATOM 688 N N . PRO A 1 83 ? 3.138 -9.196 1.213 1.00 85.12 83 PRO A N 1
ATOM 689 C CA . PRO A 1 83 ? 3.379 -9.985 2.408 1.00 85.12 83 PRO A CA 1
ATOM 690 C C . PRO A 1 83 ? 3.089 -11.475 2.171 1.00 85.12 83 PRO A C 1
ATOM 692 O O . PRO A 1 83 ? 2.232 -11.839 1.365 1.00 85.12 83 PRO A O 1
ATOM 695 N N . ASP A 1 84 ? 3.745 -12.342 2.940 1.00 79.69 84 ASP A N 1
ATOM 696 C CA . ASP A 1 84 ? 3.542 -13.797 2.916 1.00 79.69 84 ASP A CA 1
ATOM 697 C C . ASP A 1 84 ? 2.165 -14.199 3.445 1.00 79.69 84 ASP A C 1
ATOM 699 O O . ASP A 1 84 ? 1.561 -15.165 2.977 1.00 79.69 84 ASP A O 1
ATOM 703 N N . ASN A 1 85 ? 1.657 -13.462 4.435 1.00 75.44 85 ASN A N 1
ATOM 704 C CA . ASN A 1 85 ? 0.407 -13.786 5.110 1.00 75.44 85 ASN A CA 1
ATOM 705 C C . ASN A 1 85 ? -0.769 -12.996 4.533 1.00 75.44 85 ASN A C 1
ATOM 707 O O . ASN A 1 85 ? -1.266 -12.055 5.148 1.00 75.44 85 ASN A O 1
ATOM 711 N N . PHE A 1 86 ? -1.231 -13.409 3.357 1.00 83.44 86 PHE A N 1
ATOM 712 C CA . PHE A 1 86 ? -2.385 -12.797 2.697 1.00 83.44 86 PHE A CA 1
ATOM 713 C C . PHE A 1 86 ? -3.672 -12.905 3.535 1.00 83.44 86 PHE A C 1
ATOM 715 O O . PHE A 1 86 ? -4.454 -11.960 3.601 1.00 83.44 86 PHE A O 1
ATOM 722 N N . THR A 1 87 ? -3.864 -14.034 4.227 1.00 86.19 87 THR A N 1
ATOM 723 C CA . THR A 1 87 ? -5.084 -14.345 4.989 1.00 86.19 87 THR A CA 1
ATOM 724 C C . THR A 1 87 ? -5.347 -13.354 6.118 1.00 86.19 87 THR A C 1
ATOM 726 O O . THR A 1 87 ? -6.491 -12.963 6.328 1.00 86.19 87 THR A O 1
ATOM 729 N N . TYR A 1 88 ? -4.309 -12.924 6.843 1.00 85.56 88 TYR A N 1
ATOM 730 C CA . TYR A 1 88 ? -4.473 -11.943 7.921 1.00 85.56 88 TYR A CA 1
ATOM 731 C C . TYR A 1 88 ? -5.017 -10.608 7.402 1.00 85.56 88 TYR A C 1
ATOM 733 O O . TYR A 1 88 ? -5.971 -10.063 7.958 1.00 85.56 88 TYR A O 1
ATOM 741 N N . PHE A 1 89 ? -4.430 -10.096 6.320 1.00 87.88 89 PHE A N 1
ATOM 742 C CA . PHE A 1 89 ? -4.848 -8.823 5.745 1.00 87.88 89 PHE A CA 1
ATOM 743 C C . PHE A 1 89 ? -6.227 -8.916 5.094 1.00 87.88 89 PHE A C 1
ATOM 745 O O . PHE A 1 89 ? -7.019 -7.994 5.245 1.00 87.88 89 PHE A O 1
ATOM 752 N N . ASP A 1 90 ? -6.543 -10.035 4.438 1.00 90.12 90 ASP A N 1
ATOM 753 C CA . ASP A 1 90 ? -7.870 -10.291 3.865 1.00 90.12 90 ASP A CA 1
ATOM 754 C C . ASP A 1 90 ? -8.961 -10.312 4.947 1.00 90.12 90 ASP A C 1
ATOM 756 O O . ASP A 1 90 ? -10.003 -9.678 4.804 1.00 90.12 90 ASP A O 1
ATOM 760 N N . GLN A 1 91 ? -8.695 -10.958 6.087 1.00 89.81 91 GLN A N 1
ATOM 761 C CA . GLN A 1 91 ? -9.602 -10.923 7.237 1.00 89.81 91 GLN A CA 1
ATOM 762 C C . GLN A 1 91 ? -9.803 -9.500 7.761 1.00 89.81 91 GLN A C 1
ATOM 764 O O . GLN A 1 91 ? -10.928 -9.122 8.074 1.00 89.81 91 GLN A O 1
ATOM 769 N N . LYS A 1 92 ? -8.736 -8.698 7.840 1.00 89.06 92 LYS A N 1
ATOM 770 C CA . LYS A 1 92 ? -8.826 -7.301 8.284 1.00 89.06 92 LYS A CA 1
ATOM 771 C C . LYS A 1 92 ? -9.580 -6.415 7.297 1.00 89.06 92 LYS A C 1
ATOM 773 O O . LYS A 1 92 ? -10.377 -5.590 7.729 1.00 89.06 92 LYS A O 1
ATOM 778 N N . ASN A 1 93 ? -9.384 -6.617 5.997 1.00 92.00 93 ASN A N 1
ATOM 779 C CA . ASN A 1 93 ? -10.147 -5.935 4.956 1.00 92.00 93 ASN A CA 1
ATOM 780 C C . ASN A 1 93 ? -11.643 -6.281 5.037 1.00 92.00 93 ASN A C 1
ATOM 782 O O . ASN A 1 93 ? -12.471 -5.377 5.014 1.00 92.00 93 ASN A O 1
ATOM 786 N N . LYS A 1 94 ? -11.992 -7.559 5.232 1.00 90.62 94 LYS A N 1
ATOM 787 C CA . LYS A 1 94 ? -13.387 -7.992 5.424 1.00 90.62 94 LYS A CA 1
ATOM 788 C C . LYS A 1 94 ? -14.015 -7.401 6.683 1.00 90.62 94 LYS A C 1
ATOM 790 O O . LYS A 1 94 ? -15.118 -6.877 6.608 1.00 90.62 94 LYS A O 1
ATOM 795 N N . GLN A 1 95 ? -13.290 -7.412 7.804 1.00 90.88 95 GLN A N 1
ATOM 796 C CA . GLN A 1 95 ? -13.735 -6.772 9.047 1.00 90.88 95 GLN A CA 1
ATOM 797 C C . GLN A 1 95 ? -13.995 -5.271 8.850 1.00 90.88 95 GLN A C 1
ATOM 799 O O . GLN A 1 95 ? -15.041 -4.785 9.270 1.00 90.88 95 GLN A O 1
ATOM 804 N N . ALA A 1 96 ? -13.084 -4.553 8.175 1.00 90.00 96 ALA A N 1
ATOM 805 C CA . ALA A 1 96 ? -13.281 -3.143 7.826 1.00 90.00 96 ALA A CA 1
ATOM 806 C C . ALA A 1 96 ? -14.542 -2.957 6.977 1.00 90.00 96 ALA A C 1
ATOM 808 O O . ALA A 1 96 ? -15.365 -2.103 7.287 1.00 90.00 96 ALA A O 1
ATOM 809 N N . SER A 1 97 ? -14.697 -3.776 5.935 1.00 89.75 97 SER A N 1
ATOM 810 C CA . SER A 1 97 ? -15.826 -3.701 5.010 1.00 89.75 97 SER A CA 1
ATOM 811 C C . SER A 1 97 ? -17.160 -3.862 5.730 1.00 89.75 97 SER A C 1
ATOM 813 O O . SER A 1 97 ? -18.018 -2.990 5.637 1.00 89.75 97 SER A O 1
ATOM 815 N N . GLU A 1 98 ? -17.298 -4.921 6.530 1.00 89.56 98 GLU A N 1
ATOM 816 C CA . GLU A 1 98 ? -18.514 -5.204 7.294 1.00 89.56 98 GLU A CA 1
ATOM 817 C C . GLU A 1 98 ? -18.876 -4.054 8.244 1.00 89.56 98 GLU A C 1
ATOM 819 O O . GLU A 1 98 ? -20.037 -3.651 8.324 1.00 89.56 98 GLU A O 1
ATOM 824 N N . GLN A 1 99 ? -17.885 -3.496 8.944 1.00 90.31 99 GLN A N 1
ATOM 825 C CA . GLN A 1 99 ? -18.110 -2.432 9.921 1.00 90.31 99 GLN A CA 1
ATOM 826 C C . GLN A 1 99 ? -18.427 -1.093 9.256 1.00 90.31 99 GLN A C 1
ATOM 828 O O . GLN A 1 99 ? -19.407 -0.445 9.616 1.00 90.31 99 GLN A O 1
ATOM 833 N N . PHE A 1 100 ? -17.662 -0.693 8.244 1.00 88.31 100 PHE A N 1
ATOM 834 C CA . PHE A 1 100 ? -17.873 0.582 7.561 1.00 88.31 100 PHE A CA 1
ATOM 835 C C . PHE A 1 100 ? -19.157 0.597 6.728 1.00 88.31 100 PHE A C 1
ATOM 837 O O . PHE A 1 100 ? -19.867 1.602 6.738 1.00 88.31 100 PHE A O 1
ATOM 844 N N . HIS A 1 101 ? -19.531 -0.520 6.095 1.00 85.31 101 HIS A N 1
ATOM 845 C CA . HIS A 1 101 ? -20.830 -0.630 5.423 1.00 85.31 101 HIS A CA 1
ATOM 846 C C . HIS A 1 101 ? -21.997 -0.549 6.403 1.00 85.31 101 HIS A C 1
ATOM 848 O O . HIS A 1 101 ? -23.011 0.063 6.071 1.00 85.31 101 HIS A O 1
ATOM 854 N N . SER A 1 102 ? -21.863 -1.108 7.612 1.00 82.06 102 SER A N 1
ATOM 855 C CA . SER A 1 102 ? -22.914 -1.002 8.635 1.00 82.06 102 SER A CA 1
ATOM 856 C C . SER A 1 102 ? -23.186 0.445 9.071 1.00 82.06 102 SER A C 1
ATOM 858 O O . SER A 1 102 ? -24.317 0.775 9.424 1.00 82.06 102 SER A O 1
ATOM 860 N N . GLU A 1 103 ? -22.184 1.319 8.944 1.00 82.69 103 GLU A N 1
ATOM 861 C CA . GLU A 1 103 ? -22.265 2.757 9.227 1.00 82.69 103 GLU A CA 1
ATOM 862 C C . GLU A 1 103 ? -22.548 3.610 7.970 1.00 82.69 103 GLU A C 1
ATOM 864 O O . GLU A 1 103 ? -22.559 4.835 8.042 1.00 82.69 103 GLU A O 1
ATOM 869 N N . ASN A 1 104 ? -22.819 2.989 6.814 1.00 83.38 104 ASN A N 1
ATOM 870 C CA . ASN A 1 104 ? -23.012 3.649 5.510 1.00 83.38 104 ASN A CA 1
ATOM 871 C C . ASN A 1 104 ? -21.810 4.489 5.025 1.00 83.38 104 ASN A C 1
ATOM 873 O O . ASN A 1 104 ? -21.986 5.428 4.246 1.00 83.38 104 ASN A O 1
ATOM 877 N N . ILE A 1 105 ? -20.591 4.143 5.443 1.00 81.75 105 ILE A N 1
ATOM 878 C CA . ILE A 1 105 ? -19.365 4.794 4.969 1.00 81.75 105 ILE A CA 1
ATOM 879 C C . ILE A 1 105 ? -18.983 4.200 3.602 1.00 81.75 105 ILE A C 1
ATOM 881 O O . ILE A 1 105 ? -18.885 2.981 3.446 1.00 81.75 105 ILE A O 1
ATOM 885 N N . ILE A 1 106 ? -18.773 5.064 2.603 1.00 78.81 106 ILE A N 1
ATOM 886 C CA . ILE A 1 106 ? -18.551 4.675 1.200 1.00 78.81 106 ILE A CA 1
ATOM 887 C C . ILE A 1 106 ? -17.091 4.252 0.965 1.00 78.81 106 ILE A C 1
ATOM 889 O O . ILE A 1 106 ? -16.151 4.948 1.360 1.00 78.81 106 ILE A O 1
ATOM 893 N N . ASP A 1 107 ? -16.900 3.129 0.269 1.00 81.00 107 ASP A N 1
ATOM 894 C CA . ASP A 1 107 ? -15.595 2.633 -0.182 1.00 81.00 107 ASP A CA 1
ATOM 895 C C . ASP A 1 107 ? -15.363 2.840 -1.687 1.00 81.00 107 ASP A C 1
ATOM 897 O O . ASP A 1 107 ? -16.254 3.256 -2.425 1.00 81.00 107 ASP A O 1
ATOM 901 N N . ASN A 1 108 ? -14.145 2.543 -2.148 1.00 72.06 108 ASN A N 1
ATOM 902 C CA . ASN A 1 108 ? -13.738 2.730 -3.542 1.00 72.06 108 ASN A CA 1
ATOM 903 C C . ASN A 1 108 ? -13.945 1.501 -4.458 1.00 72.06 108 ASN A C 1
ATOM 905 O O . ASN A 1 108 ? -13.474 1.516 -5.594 1.00 72.06 108 ASN A O 1
ATOM 909 N N . GLN A 1 109 ? -14.617 0.438 -3.996 1.00 75.50 109 GLN A N 1
ATOM 910 C CA . GLN A 1 109 ? -14.943 -0.797 -4.740 1.00 75.50 109 GLN A CA 1
ATOM 911 C C . GLN A 1 109 ? -13.781 -1.567 -5.410 1.00 75.50 109 GLN A C 1
ATOM 913 O O . GLN A 1 109 ? -14.024 -2.545 -6.126 1.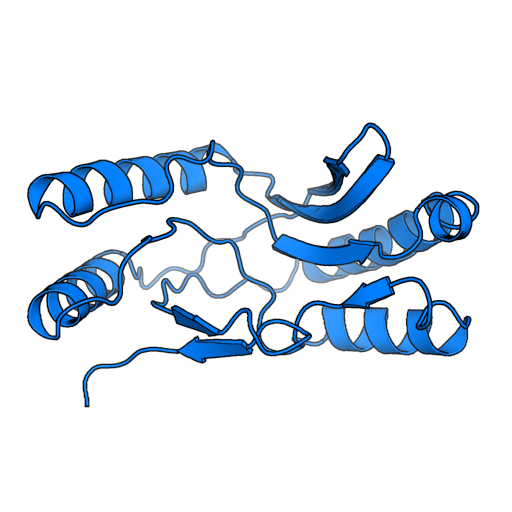00 75.50 109 GLN A O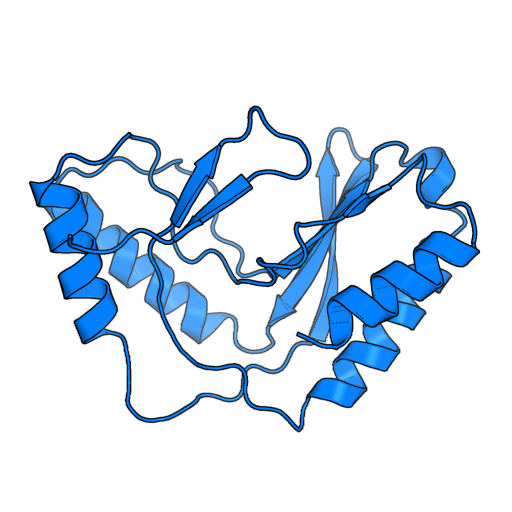 1
ATOM 918 N N . PHE A 1 110 ? -12.516 -1.184 -5.215 1.00 79.94 110 PHE A N 1
ATOM 919 C CA . PHE A 1 110 ? -11.401 -1.878 -5.864 1.00 79.94 110 PHE A CA 1
ATOM 920 C C . PHE A 1 110 ? -11.126 -3.244 -5.213 1.00 79.94 110 PHE A C 1
ATOM 922 O O . PHE A 1 110 ? -11.192 -3.369 -3.988 1.00 79.94 110 PHE A O 1
ATOM 929 N N . PRO A 1 111 ? -10.752 -4.276 -5.999 1.00 85.81 111 PRO A N 1
ATOM 930 C CA . PRO A 1 111 ? -10.331 -5.557 -5.446 1.00 85.81 111 PRO A CA 1
ATOM 931 C C . PRO A 1 111 ? -9.164 -5.391 -4.471 1.00 85.81 111 PRO A C 1
ATOM 933 O O . PRO A 1 111 ? -8.141 -4.784 -4.799 1.00 85.81 111 PRO A O 1
ATOM 936 N N . PHE A 1 112 ? -9.305 -5.973 -3.284 1.00 90.62 112 PHE A N 1
ATOM 937 C CA . PHE A 1 112 ? -8.276 -5.903 -2.262 1.00 90.62 112 PHE A CA 1
ATOM 938 C C . PHE A 1 112 ? -7.069 -6.777 -2.616 1.00 90.62 112 PHE A C 1
ATOM 940 O O . PHE A 1 112 ? -7.184 -7.981 -2.851 1.00 90.62 112 PHE A O 1
ATOM 947 N N . VAL A 1 113 ? -5.888 -6.164 -2.603 1.00 91.06 113 VAL A N 1
ATOM 948 C CA . VAL A 1 113 ? -4.599 -6.852 -2.682 1.00 91.06 113 VAL A CA 1
ATOM 949 C C . VAL A 1 113 ? -3.709 -6.233 -1.606 1.00 91.06 113 VAL A C 1
ATOM 951 O O . VAL A 1 113 ? -3.343 -5.072 -1.757 1.00 91.06 113 VAL A O 1
ATOM 954 N N . PRO A 1 114 ? -3.334 -6.932 -0.523 1.00 90.69 114 PRO A N 1
ATOM 955 C CA . PRO A 1 114 ? -2.367 -6.420 0.433 1.00 90.69 114 PRO A CA 1
ATOM 956 C C . PRO A 1 114 ? -0.999 -6.298 -0.236 1.00 90.69 114 PRO A C 1
ATOM 958 O O . PRO A 1 114 ? -0.419 -7.277 -0.713 1.00 90.69 114 PRO A O 1
ATOM 961 N N . HIS A 1 115 ? -0.486 -5.076 -0.273 1.00 90.31 115 HIS A N 1
ATOM 962 C CA . HIS A 1 115 ? 0.807 -4.762 -0.853 1.00 90.31 115 HIS A CA 1
ATOM 963 C C . HIS A 1 115 ? 1.412 -3.525 -0.192 1.00 90.31 115 HIS A C 1
ATOM 965 O O . HIS A 1 115 ? 0.694 -2.694 0.356 1.00 90.31 115 HIS A O 1
ATOM 971 N N . ILE A 1 116 ? 2.735 -3.405 -0.278 1.00 87.50 116 ILE A N 1
ATOM 972 C CA . ILE A 1 116 ? 3.479 -2.182 0.018 1.00 87.50 116 ILE A CA 1
ATOM 973 C C . ILE A 1 116 ? 3.932 -1.610 -1.316 1.00 87.50 116 ILE A C 1
ATOM 975 O O . ILE A 1 116 ? 4.750 -2.220 -2.008 1.00 87.50 116 ILE A O 1
ATOM 979 N N . THR A 1 117 ? 3.400 -0.451 -1.694 1.00 88.06 117 THR A N 1
ATOM 980 C CA . THR A 1 117 ? 3.858 0.233 -2.906 1.00 88.06 117 THR A CA 1
ATOM 981 C C . THR A 1 117 ? 5.277 0.760 -2.699 1.00 88.06 117 THR A C 1
ATOM 983 O O . THR A 1 117 ? 5.574 1.363 -1.672 1.00 88.06 117 THR A O 1
ATOM 986 N N . ILE A 1 118 ? 6.157 0.545 -3.678 1.00 85.94 118 ILE A N 1
ATOM 987 C CA . ILE A 1 118 ? 7.551 1.014 -3.631 1.00 85.94 118 ILE A CA 1
ATOM 988 C C . ILE A 1 118 ? 7.743 2.209 -4.550 1.00 85.94 118 ILE A C 1
ATOM 990 O O . ILE A 1 118 ? 8.300 3.233 -4.151 1.00 85.94 118 ILE A O 1
ATOM 994 N N . MET A 1 119 ? 7.261 2.084 -5.783 1.00 87.06 119 MET A N 1
ATOM 995 C CA . MET A 1 119 ? 7.395 3.121 -6.794 1.00 87.06 119 MET A CA 1
ATOM 996 C C . MET A 1 119 ? 6.332 2.977 -7.878 1.00 87.06 119 MET A C 1
ATOM 998 O O . MET A 1 119 ? 5.841 1.883 -8.170 1.00 87.06 119 MET A O 1
ATOM 1002 N N . ARG A 1 120 ? 6.028 4.102 -8.507 1.00 89.44 120 ARG A N 1
ATOM 1003 C CA . ARG A 1 120 ? 5.326 4.202 -9.774 1.00 89.44 120 ARG A CA 1
ATOM 1004 C C . ARG A 1 120 ? 6.354 4.288 -10.902 1.00 89.44 120 ARG A C 1
ATOM 1006 O O . ARG A 1 120 ? 7.369 4.972 -10.793 1.00 89.44 120 ARG A O 1
ATOM 1013 N N . ILE A 1 121 ? 6.079 3.581 -11.987 1.00 91.56 121 ILE A N 1
ATOM 1014 C CA . ILE A 1 121 ? 6.898 3.543 -13.194 1.00 91.56 121 ILE A CA 1
ATOM 1015 C C . ILE A 1 121 ? 6.276 4.524 -14.185 1.00 91.56 121 ILE A C 1
ATOM 1017 O O . ILE A 1 121 ? 5.152 4.321 -14.646 1.00 91.56 121 ILE A O 1
ATOM 1021 N N . LEU A 1 122 ? 6.992 5.608 -14.473 1.00 89.75 122 LEU A N 1
ATOM 1022 C CA . LEU A 1 122 ? 6.528 6.676 -15.360 1.00 89.75 122 LEU A CA 1
ATOM 1023 C C . LEU A 1 122 ? 6.785 6.330 -16.831 1.00 89.75 122 LEU A C 1
ATOM 1025 O O . LEU A 1 122 ? 5.967 6.645 -17.691 1.00 89.75 122 LEU A O 1
ATOM 1029 N N . GLU A 1 123 ? 7.896 5.642 -17.113 1.00 90.62 123 GLU A N 1
ATOM 1030 C CA . GLU A 1 123 ? 8.298 5.249 -18.467 1.00 90.62 123 GLU A CA 1
ATOM 1031 C C . GLU A 1 123 ? 8.659 3.756 -18.517 1.00 90.62 123 GLU A C 1
ATOM 1033 O O . GLU A 1 123 ? 9.817 3.369 -18.348 1.00 90.62 123 GLU A O 1
ATOM 1038 N N . ALA A 1 124 ? 7.658 2.901 -18.753 1.00 90.88 124 ALA A N 1
ATOM 1039 C CA . ALA A 1 124 ? 7.812 1.443 -18.710 1.00 90.88 124 ALA A CA 1
ATOM 1040 C C . ALA A 1 124 ? 8.874 0.901 -19.685 1.00 90.88 124 ALA A C 1
ATOM 1042 O O . ALA A 1 124 ? 9.613 -0.017 -19.340 1.00 90.88 124 ALA A O 1
ATOM 1043 N N . GLU A 1 125 ? 8.994 1.494 -20.874 1.00 89.44 125 GLU A N 1
ATOM 1044 C CA . GLU A 1 125 ? 9.984 1.094 -21.885 1.00 89.44 125 GLU A CA 1
ATOM 1045 C C . GLU A 1 125 ? 11.423 1.342 -21.421 1.00 89.44 125 GLU A C 1
ATOM 1047 O O . GLU A 1 125 ? 12.303 0.519 -21.661 1.00 89.44 125 GLU A O 1
ATOM 1052 N N . LYS A 1 126 ? 11.659 2.451 -20.709 1.00 86.19 126 LYS A N 1
ATOM 1053 C CA . LYS A 1 126 ? 12.964 2.754 -20.108 1.00 86.19 126 LYS A CA 1
ATOM 1054 C C . LYS A 1 126 ? 13.222 1.921 -18.862 1.00 86.19 126 LYS A C 1
ATOM 1056 O O . LYS A 1 126 ? 14.372 1.652 -18.554 1.00 86.19 126 LYS A O 1
ATOM 1061 N N . PHE A 1 127 ? 12.177 1.533 -18.137 1.00 87.12 127 PHE A N 1
ATOM 1062 C CA . PHE A 1 127 ? 12.295 0.686 -16.954 1.00 87.12 127 PHE A CA 1
ATOM 1063 C C . PHE A 1 127 ? 12.629 -0.769 -17.306 1.00 87.12 127 PHE A C 1
ATOM 1065 O O . PHE A 1 127 ? 13.448 -1.385 -16.627 1.00 87.12 127 PHE A O 1
ATOM 1072 N N . ALA A 1 128 ? 12.027 -1.315 -18.367 1.00 88.38 128 ALA A N 1
ATOM 1073 C CA . ALA A 1 128 ? 12.089 -2.740 -18.687 1.00 88.38 128 ALA A CA 1
ATOM 1074 C C . ALA A 1 128 ? 13.517 -3.332 -18.721 1.00 88.38 128 ALA A C 1
ATOM 1076 O O . ALA A 1 128 ? 13.716 -4.357 -18.066 1.00 88.38 128 ALA A O 1
ATOM 1077 N N . PRO A 1 129 ? 14.534 -2.698 -19.348 1.00 86.88 129 PRO A N 1
ATOM 1078 C CA . PRO A 1 129 ? 15.904 -3.225 -19.372 1.00 86.88 129 PRO A CA 1
ATOM 1079 C C . PRO A 1 129 ? 16.585 -3.310 -17.998 1.00 86.88 129 PRO A C 1
ATOM 1081 O O . PRO A 1 129 ? 17.625 -3.950 -17.869 1.00 86.88 129 PRO A O 1
ATOM 1084 N N . HIS A 1 130 ? 16.033 -2.643 -16.982 1.00 83.94 130 HIS A N 1
ATOM 1085 C CA . HIS A 1 130 ? 16.610 -2.536 -15.642 1.00 83.94 130 HIS A CA 1
ATOM 1086 C C . HIS A 1 130 ? 15.770 -3.221 -14.562 1.00 83.94 130 HIS A C 1
ATOM 1088 O O . HIS A 1 130 ? 16.217 -3.297 -13.417 1.00 83.94 130 HIS A O 1
ATOM 1094 N N . SER A 1 131 ? 14.583 -3.719 -14.921 1.00 87.06 131 SER A N 1
ATOM 1095 C CA . SER A 1 131 ? 13.622 -4.350 -14.010 1.00 87.06 131 SER A CA 1
ATOM 1096 C C . SER A 1 131 ? 14.275 -5.411 -13.122 1.00 87.06 131 SER A C 1
ATOM 1098 O O . SER A 1 131 ? 14.322 -5.218 -11.911 1.00 87.06 131 SER A O 1
ATOM 1100 N N . ASP A 1 132 ? 14.922 -6.417 -13.713 1.00 87.69 132 ASP A N 1
ATOM 1101 C CA . ASP A 1 132 ? 15.617 -7.483 -12.977 1.00 87.69 132 ASP A CA 1
ATOM 1102 C C . ASP A 1 132 ? 16.665 -6.951 -11.988 1.00 87.69 132 ASP A C 1
ATOM 1104 O O . ASP A 1 132 ? 16.802 -7.446 -10.869 1.00 87.69 132 ASP A O 1
ATOM 1108 N N . THR A 1 133 ? 17.432 -5.928 -12.377 1.00 84.38 133 THR A N 1
ATOM 1109 C CA . THR A 1 133 ? 18.457 -5.347 -11.493 1.00 84.38 133 THR A CA 1
ATOM 1110 C C . THR A 1 133 ? 17.807 -4.667 -10.291 1.00 84.38 133 THR A C 1
ATOM 1112 O O . THR A 1 133 ? 18.233 -4.867 -9.153 1.00 84.38 133 THR A O 1
ATOM 1115 N N . ILE A 1 134 ? 16.749 -3.893 -10.536 1.00 83.94 134 ILE A N 1
ATOM 1116 C CA . ILE A 1 134 ? 16.004 -3.175 -9.501 1.00 83.94 134 ILE A CA 1
ATOM 1117 C C . ILE A 1 134 ? 15.299 -4.164 -8.566 1.00 83.94 134 ILE A C 1
ATOM 1119 O O . ILE A 1 134 ? 15.377 -4.013 -7.347 1.00 83.94 134 ILE A O 1
ATOM 1123 N N . GLU A 1 135 ? 14.662 -5.200 -9.111 1.00 87.06 135 GLU A N 1
ATOM 1124 C CA . GLU A 1 135 ? 14.008 -6.255 -8.337 1.00 87.06 135 GLU A CA 1
ATOM 1125 C C . GLU A 1 135 ? 14.997 -6.978 -7.421 1.00 87.06 135 GLU A C 1
ATOM 1127 O O . GLU A 1 135 ? 14.739 -7.087 -6.224 1.00 87.06 135 GLU A O 1
ATOM 1132 N N . ASN A 1 136 ? 16.159 -7.387 -7.939 1.00 85.12 136 ASN A N 1
ATOM 1133 C CA . ASN A 1 136 ? 17.200 -8.050 -7.149 1.00 85.12 136 ASN A CA 1
ATOM 1134 C C . ASN A 1 136 ? 17.745 -7.151 -6.026 1.00 85.12 136 ASN A C 1
ATOM 1136 O O . ASN A 1 136 ? 17.994 -7.608 -4.906 1.00 85.12 136 ASN A O 1
ATOM 1140 N N . MET A 1 137 ? 17.899 -5.851 -6.290 1.00 81.25 137 MET A N 1
ATOM 1141 C CA . MET A 1 137 ? 18.305 -4.891 -5.263 1.00 81.25 137 MET A CA 1
ATOM 1142 C C . MET A 1 137 ? 17.266 -4.768 -4.147 1.00 81.25 137 MET A C 1
ATOM 1144 O O . MET A 1 137 ? 17.629 -4.749 -2.971 1.00 81.25 137 MET A O 1
ATOM 1148 N N . ILE A 1 138 ? 15.983 -4.689 -4.501 1.00 81.12 138 ILE A N 1
ATOM 1149 C CA . ILE A 1 138 ? 14.893 -4.627 -3.524 1.00 81.12 138 ILE A CA 1
ATOM 1150 C C . ILE A 1 138 ? 14.834 -5.935 -2.728 1.00 81.12 138 ILE A C 1
ATOM 1152 O O . ILE A 1 138 ? 14.809 -5.897 -1.500 1.00 81.12 138 ILE A O 1
ATOM 1156 N N . GLN A 1 139 ? 14.878 -7.079 -3.413 1.00 81.50 139 GLN A N 1
ATOM 1157 C CA . GLN A 1 139 ? 14.796 -8.409 -2.813 1.00 81.50 139 GLN A CA 1
ATOM 1158 C C . GLN A 1 139 ? 15.915 -8.656 -1.797 1.00 81.50 139 GLN A C 1
ATOM 1160 O O . GLN A 1 139 ? 15.636 -9.027 -0.659 1.00 81.50 139 GLN A O 1
ATOM 1165 N N . SER A 1 140 ? 17.165 -8.361 -2.164 1.00 78.75 140 SER A N 1
ATOM 1166 C CA . SER A 1 140 ? 18.312 -8.526 -1.258 1.00 78.75 140 SER A CA 1
ATOM 1167 C C . SER A 1 140 ? 18.198 -7.684 0.014 1.00 78.75 140 SER A C 1
ATOM 1169 O O . SER A 1 140 ? 18.670 -8.096 1.072 1.00 78.75 140 SER A O 1
ATOM 1171 N N . HIS A 1 141 ? 17.535 -6.524 -0.051 1.00 75.12 141 HIS A N 1
ATOM 1172 C CA . HIS A 1 141 ? 17.269 -5.748 1.151 1.00 75.12 141 HIS A CA 1
ATOM 1173 C C . HIS A 1 141 ? 16.067 -6.270 1.945 1.00 75.12 141 HIS A C 1
ATOM 1175 O O . HIS A 1 141 ? 16.134 -6.251 3.169 1.00 75.12 141 HIS A O 1
ATOM 1181 N N . ILE A 1 142 ? 14.988 -6.734 1.299 1.00 74.00 142 ILE A N 1
ATOM 1182 C CA . ILE A 1 142 ? 13.837 -7.342 1.995 1.00 74.00 142 ILE A CA 1
ATOM 1183 C C . ILE A 1 142 ? 14.302 -8.498 2.887 1.00 74.00 142 ILE A C 1
ATOM 1185 O O . ILE A 1 142 ? 13.922 -8.557 4.056 1.00 74.00 142 ILE A O 1
ATOM 1189 N N . GLU A 1 143 ? 15.145 -9.378 2.344 1.00 69.69 143 GLU A N 1
ATOM 1190 C CA . GLU A 1 143 ? 15.700 -10.534 3.058 1.00 69.69 143 GLU A CA 1
ATOM 1191 C C . GLU A 1 143 ? 16.487 -10.113 4.308 1.00 69.69 143 GLU A C 1
ATOM 1193 O O . GLU A 1 143 ? 16.416 -10.775 5.341 1.00 69.69 143 GLU A O 1
ATOM 1198 N N . GLY A 1 144 ? 17.166 -8.963 4.255 1.00 62.16 144 GLY A N 1
ATOM 1199 C CA . GLY A 1 144 ? 17.911 -8.399 5.383 1.00 62.16 144 GLY A CA 1
ATOM 1200 C C . GLY A 1 144 ? 17.059 -7.746 6.481 1.00 62.16 144 GLY A C 1
ATOM 1201 O O . GLY A 1 144 ? 17.597 -7.397 7.528 1.00 62.16 144 GLY A O 1
ATOM 1202 N N . ILE A 1 145 ? 15.751 -7.552 6.271 1.00 60.62 145 ILE A N 1
ATOM 1203 C CA . ILE A 1 145 ? 14.839 -6.889 7.231 1.00 60.62 145 ILE A CA 1
ATOM 1204 C C . ILE A 1 145 ? 14.009 -7.892 8.024 1.00 60.62 145 ILE A C 1
ATOM 1206 O O . ILE A 1 145 ? 13.347 -7.508 8.986 1.00 60.62 145 ILE A O 1
ATOM 1210 N N . TRP A 1 146 ? 14.030 -9.173 7.655 1.00 52.00 146 TRP A N 1
ATOM 1211 C CA . TRP A 1 146 ? 13.209 -10.207 8.292 1.00 52.00 146 TRP A CA 1
ATOM 1212 C C . TRP A 1 146 ? 13.417 -10.345 9.813 1.00 52.00 146 TRP A C 1
ATOM 1214 O O . TRP A 1 146 ? 12.561 -10.936 10.474 1.00 52.00 146 TRP A O 1
ATOM 1224 N N . ASP A 1 147 ? 14.468 -9.737 10.369 1.00 51.38 147 ASP A N 1
ATOM 1225 C CA . ASP A 1 147 ? 14.771 -9.710 11.802 1.00 51.38 147 ASP A CA 1
ATOM 1226 C C . ASP A 1 147 ? 14.208 -8.491 12.572 1.00 51.38 147 ASP A C 1
ATOM 1228 O O . ASP A 1 147 ? 14.289 -8.470 13.802 1.00 51.38 147 ASP A O 1
ATOM 1232 N N . ASP A 1 148 ? 13.608 -7.490 11.906 1.00 49.53 148 ASP A N 1
ATOM 1233 C CA . ASP A 1 148 ? 12.951 -6.350 12.573 1.00 49.53 148 ASP A CA 1
ATOM 1234 C C . ASP A 1 148 ? 11.417 -6.443 12.430 1.00 49.53 148 ASP A C 1
ATOM 1236 O O . ASP A 1 148 ? 10.877 -6.185 11.347 1.00 49.53 148 ASP A O 1
ATOM 1240 N N . PRO A 1 149 ? 10.675 -6.832 13.487 1.00 49.62 149 PRO A N 1
ATOM 1241 C CA . PRO A 1 149 ? 9.223 -6.889 13.434 1.00 49.62 149 PRO A CA 1
ATOM 1242 C C . PRO A 1 149 ? 8.645 -5.523 13.068 1.00 49.62 149 PRO A C 1
ATOM 1244 O O . PRO A 1 149 ? 8.720 -4.574 13.858 1.00 49.62 149 PRO A O 1
ATOM 1247 N N . ALA A 1 150 ? 7.985 -5.447 11.909 1.00 52.59 150 ALA A N 1
ATOM 1248 C CA . ALA A 1 150 ? 7.119 -4.325 11.579 1.00 52.59 150 ALA A CA 1
ATOM 1249 C C . ALA A 1 150 ? 6.167 -4.067 12.760 1.00 52.59 150 ALA A C 1
ATOM 1251 O O . ALA A 1 150 ? 5.583 -4.996 13.327 1.00 52.59 150 ALA A O 1
ATOM 1252 N N . GLN A 1 151 ? 6.047 -2.805 13.179 1.00 53.53 151 GLN A N 1
ATOM 1253 C CA . GLN A 1 151 ? 5.076 -2.460 14.210 1.00 53.53 151 GLN A CA 1
ATOM 1254 C C . GLN A 1 151 ? 3.672 -2.707 13.648 1.00 53.53 151 GLN A C 1
ATOM 1256 O O . GLN A 1 151 ? 3.267 -2.062 12.685 1.00 53.53 151 GLN A O 1
ATOM 1261 N N . ASP A 1 152 ? 2.955 -3.659 14.246 1.00 59.03 152 ASP A N 1
ATOM 1262 C CA . ASP A 1 152 ? 1.526 -3.867 14.014 1.00 59.03 152 ASP A CA 1
ATOM 1263 C C . ASP A 1 152 ? 0.804 -2.656 14.619 1.00 59.03 152 ASP A C 1
ATOM 1265 O O . ASP A 1 152 ? 0.758 -2.489 15.839 1.00 59.03 152 ASP A O 1
ATOM 1269 N N . GLY A 1 153 ? 0.357 -1.746 13.762 1.00 72.12 153 GLY A N 1
ATOM 1270 C CA . GLY A 1 153 ? -0.307 -0.514 14.155 1.00 72.12 153 GLY A CA 1
ATOM 1271 C C . GLY A 1 153 ? -1.206 -0.054 13.025 1.00 72.12 153 GLY A C 1
ATOM 1272 O O . GLY A 1 153 ? -0.730 0.323 11.955 1.00 72.12 153 GLY A O 1
ATOM 1273 N N . PHE A 1 154 ? -2.513 -0.096 13.255 1.00 82.69 154 PHE A N 1
ATOM 1274 C CA . PHE A 1 154 ? -3.470 0.427 12.296 1.00 82.69 154 PHE A CA 1
ATOM 1275 C C . PHE A 1 154 ? -3.557 1.942 12.460 1.00 82.69 154 PHE A C 1
ATOM 1277 O O . PHE A 1 154 ? -3.625 2.463 13.571 1.00 82.69 154 PHE A O 1
ATOM 1284 N N . THR A 1 155 ? -3.509 2.665 11.348 1.00 86.12 155 THR A N 1
ATOM 1285 C CA . THR A 1 155 ? -3.556 4.126 11.344 1.00 86.12 155 THR A CA 1
ATOM 1286 C C . THR A 1 155 ? -4.509 4.593 10.259 1.00 86.12 155 THR A C 1
ATOM 1288 O O . THR A 1 155 ? -4.551 4.018 9.173 1.00 86.12 155 THR A O 1
ATOM 1291 N N . LEU A 1 156 ? -5.274 5.637 10.569 1.00 87.88 156 LEU A N 1
ATOM 1292 C CA . LEU A 1 156 ? -6.107 6.329 9.601 1.00 87.88 156 LEU A CA 1
ATOM 1293 C C . LEU A 1 156 ? -5.284 7.430 8.928 1.00 87.88 156 LEU A C 1
ATOM 1295 O O . LEU A 1 156 ? -4.663 8.245 9.615 1.00 87.88 156 LEU A O 1
ATOM 1299 N N . TYR A 1 157 ? -5.310 7.468 7.600 1.00 87.75 157 TYR A N 1
ATOM 1300 C CA . TYR A 1 157 ? -4.627 8.480 6.801 1.00 87.75 157 TYR A CA 1
ATOM 1301 C C . TYR A 1 157 ? -5.631 9.249 5.947 1.00 87.75 157 TYR A C 1
ATOM 1303 O O . TYR A 1 157 ? -6.555 8.656 5.394 1.00 87.75 157 TYR A O 1
ATOM 1311 N N . SER A 1 158 ? -5.429 10.558 5.824 1.00 87.62 158 SER A N 1
ATOM 1312 C CA . SER A 1 158 ? -5.989 11.351 4.731 1.00 87.62 158 SER A CA 1
ATOM 1313 C C . SER A 1 158 ? -4.964 11.453 3.613 1.00 87.62 158 SER A C 1
ATOM 1315 O O . SER A 1 158 ? -3.775 11.638 3.870 1.00 87.62 158 SER A O 1
ATOM 1317 N N . VAL A 1 159 ? -5.435 11.348 2.378 1.00 81.88 159 VAL A N 1
ATOM 1318 C CA . VAL A 1 159 ? -4.590 11.296 1.188 1.00 81.88 159 VAL A CA 1
ATOM 1319 C C . VAL A 1 159 ? -4.854 12.527 0.323 1.00 81.88 159 VAL A C 1
ATOM 1321 O O . VAL A 1 159 ? -6.008 12.831 0.024 1.00 81.88 159 VAL A O 1
ATOM 1324 N N . ASP A 1 160 ? -3.796 13.232 -0.086 1.00 82.50 160 ASP A N 1
ATOM 1325 C CA . ASP A 1 160 ? -3.866 14.302 -1.087 1.00 82.50 160 ASP A CA 1
ATOM 1326 C C . ASP A 1 160 ? -3.114 13.896 -2.361 1.00 82.50 160 ASP A C 1
ATOM 1328 O O . ASP A 1 160 ? -1.905 14.103 -2.508 1.00 82.50 160 ASP A O 1
ATOM 1332 N N . SER A 1 161 ? -3.862 13.343 -3.316 1.00 76.06 161 SER A N 1
ATOM 1333 C CA . SER A 1 161 ? -3.332 12.879 -4.603 1.00 76.06 161 SER A CA 1
ATOM 1334 C C . SER A 1 161 ? -2.958 14.011 -5.573 1.00 76.06 161 SER A C 1
ATOM 1336 O O . SER A 1 161 ? -2.473 13.737 -6.673 1.00 76.06 161 SER A O 1
ATOM 1338 N N . ARG A 1 162 ? -3.171 15.288 -5.213 1.00 81.44 162 ARG A N 1
ATOM 1339 C CA . ARG A 1 162 ? -2.743 16.440 -6.035 1.00 81.44 162 ARG A CA 1
ATOM 1340 C C . ARG A 1 162 ? -1.245 16.715 -5.902 1.00 81.44 162 ARG A C 1
ATOM 1342 O O . ARG A 1 162 ? -0.668 17.351 -6.781 1.00 81.44 162 ARG A O 1
ATOM 1349 N N . ILE A 1 163 ? -0.626 16.253 -4.818 1.00 77.69 163 ILE A N 1
ATOM 1350 C CA . ILE A 1 163 ? 0.811 16.376 -4.555 1.00 77.69 163 ILE A CA 1
ATOM 1351 C C . ILE A 1 163 ? 1.513 15.118 -5.089 1.00 77.69 163 ILE A C 1
ATOM 1353 O O . ILE A 1 163 ? 0.955 14.026 -5.013 1.00 77.69 163 ILE A O 1
ATOM 1357 N N . GLN A 1 164 ? 2.710 15.266 -5.671 1.00 74.44 164 GLN A N 1
ATOM 1358 C CA . GLN A 1 164 ? 3.531 14.145 -6.151 1.00 74.44 164 GLN A CA 1
ATOM 1359 C C . GLN A 1 164 ? 4.931 14.186 -5.498 1.00 74.44 164 GLN A C 1
ATOM 1361 O O . GLN A 1 164 ? 5.602 15.219 -5.603 1.00 74.44 164 GLN A O 1
ATOM 1366 N N . PRO A 1 165 ? 5.393 13.103 -4.836 1.00 71.94 165 PRO A N 1
ATOM 1367 C CA . PRO A 1 165 ? 4.630 11.885 -4.541 1.00 71.94 165 PRO A CA 1
ATOM 1368 C C . PRO A 1 165 ? 3.414 12.184 -3.652 1.00 71.94 165 PRO A C 1
ATOM 1370 O O . PRO A 1 165 ? 3.385 13.201 -2.960 1.00 71.94 165 PRO A O 1
ATOM 1373 N N . GLU A 1 166 ? 2.411 11.306 -3.708 1.00 75.12 166 GLU A N 1
ATOM 1374 C CA . GLU A 1 166 ? 1.159 11.456 -2.960 1.00 75.12 166 GLU A CA 1
ATOM 1375 C C . GLU A 1 166 ? 1.418 11.723 -1.471 1.00 75.12 166 GLU A C 1
ATOM 1377 O O . GLU A 1 166 ? 2.173 10.997 -0.812 1.00 75.12 166 GLU A O 1
ATOM 1382 N N . LEU A 1 167 ? 0.795 12.782 -0.946 1.00 79.19 167 LEU A N 1
ATOM 1383 C CA . LEU A 1 167 ? 0.920 13.144 0.459 1.00 79.19 167 LEU A CA 1
ATOM 1384 C C . LEU A 1 167 ? -0.083 12.341 1.283 1.00 79.19 167 LEU A C 1
ATOM 1386 O O . LEU A 1 167 ? -1.272 12.300 0.965 1.00 79.19 167 LEU A O 1
ATOM 1390 N N . GLN A 1 168 ? 0.398 11.737 2.366 1.00 81.00 168 GLN A N 1
ATOM 1391 C CA . GLN A 1 168 ? -0.428 10.993 3.307 1.00 81.00 168 GLN A CA 1
ATOM 1392 C C . GLN A 1 168 ? -0.243 11.570 4.702 1.00 81.00 168 GLN A C 1
ATOM 1394 O O . GLN A 1 168 ? 0.845 11.517 5.271 1.00 81.00 168 GLN A O 1
ATOM 1399 N N . GLU A 1 169 ? -1.315 12.123 5.255 1.00 84.31 169 GLU A N 1
ATOM 1400 C CA . GLU A 1 169 ? -1.309 12.745 6.572 1.00 84.31 169 GLU A CA 1
ATOM 1401 C C . GLU A 1 169 ? -2.012 11.836 7.574 1.00 84.31 169 GLU A C 1
ATOM 1403 O O . GLU A 1 169 ? -3.151 11.407 7.372 1.00 84.31 169 GLU A O 1
ATOM 1408 N N . ARG A 1 170 ? -1.331 11.529 8.681 1.00 85.06 170 ARG A N 1
ATOM 1409 C CA . ARG A 1 170 ? -1.924 10.745 9.762 1.00 85.06 170 ARG A CA 1
ATOM 1410 C C . ARG A 1 170 ? -3.048 11.538 10.420 1.00 85.06 170 ARG A C 1
ATOM 1412 O O . ARG A 1 170 ? -2.837 12.637 10.930 1.00 85.06 170 ARG A O 1
ATOM 1419 N N . LEU A 1 171 ? -4.223 10.927 10.499 1.00 84.56 171 LEU A N 1
ATOM 1420 C CA . LEU A 1 171 ? -5.360 11.475 11.216 1.00 84.56 171 LEU A CA 1
ATOM 1421 C C . LEU A 1 171 ? -5.338 11.036 12.686 1.00 84.56 171 LEU A C 1
ATOM 1423 O O . LEU A 1 171 ? -5.137 9.867 13.009 1.00 84.56 171 LEU A O 1
ATOM 1427 N N . ALA A 1 172 ? -5.584 11.993 13.580 1.00 78.50 172 ALA A N 1
ATOM 1428 C CA . ALA A 1 172 ? -5.787 11.777 15.011 1.00 78.50 172 ALA A CA 1
ATOM 1429 C C . ALA A 1 172 ? -7.001 12.584 15.507 1.00 78.50 172 ALA A C 1
ATOM 1431 O O . ALA A 1 172 ? -7.432 13.540 14.841 1.00 78.50 172 ALA A O 1
ATOM 1432 N N . LEU A 1 173 ? -7.557 12.193 16.658 1.00 66.12 173 LEU A N 1
ATOM 1433 C CA . LEU A 1 173 ? -8.462 13.052 17.426 1.00 66.12 173 LEU A CA 1
ATOM 1434 C C . LEU A 1 173 ? -7.631 14.216 17.991 1.00 66.12 173 LEU A C 1
ATOM 1436 O O . LEU A 1 173 ? -6.531 13.987 18.494 1.00 66.12 173 LEU A O 1
ATOM 1440 N N . LYS A 1 174 ? -8.121 15.448 17.821 1.00 51.88 174 LYS A N 1
ATOM 1441 C CA . LYS A 1 174 ? -7.528 16.646 18.431 1.00 51.88 174 LYS A CA 1
ATOM 1442 C C . LYS A 1 174 ? -7.927 16.751 19.896 1.00 51.88 174 LYS A C 1
ATOM 1444 O O . LYS A 1 174 ? -9.071 16.349 20.203 1.00 51.88 174 LYS A O 1
#

Foldseek 3Di:
DVQLVVLVVVCVVVPCVVFKFWADPVDQDWDLFAFPDDDDPVRLVVVVVVLVVVQDPDFDQWQWDFWDADDDPNFGFWIWIATPCFPVSVVSSVVCVVVCVVVVGHGPPDDDGTIGTTITGRDRVVCVVCVVVSRVSSRVVSVVCSPPGDRPGDWDWDWDVVDGVIDTDTDDDD